Protein AF-A0A351DPT7-F1 (afdb_monomer_lite)

Radius of gyration: 9.48 Å; chains: 1; bo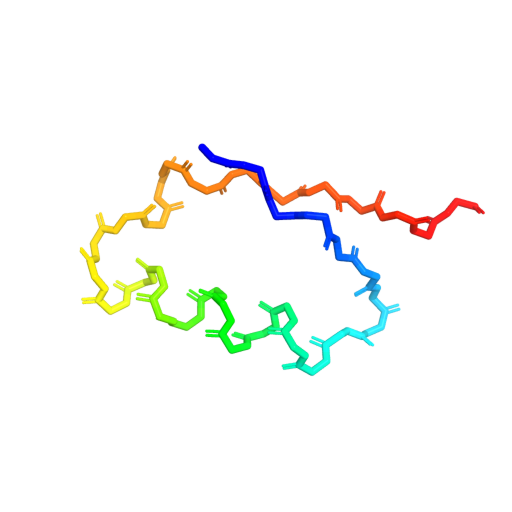unding box: 17×16×24 Å

Sequence (35 aa):
MQLYSSSPSPFGRKVKITAHLAGLYEQLEVVTIDG

Secondary structure (DSSP, 8-state):
-EEEE-SS-HHHHHHHHHHHHTT-GGG-EEEE---

pLDDT: mean 92.54, std 6.97, range [57.31, 97.94]

Foldseek 3Di:
DEAEDEVPDPVSVVVCVVCVVV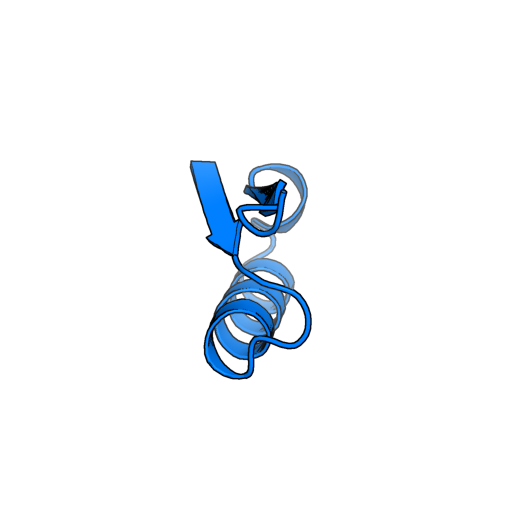VNNVVYHYDYPDD

Structure (mmCIF, N/CA/C/O backbone):
data_AF-A0A351DPT7-F1
#
_entry.id   AF-A0A351DPT7-F1
#
loop_
_atom_site.group_PDB
_atom_site.id
_atom_site.type_symbol
_atom_site.label_atom_id
_atom_site.label_alt_id
_atom_site.label_comp_id
_atom_site.label_asym_id
_atom_site.label_entity_id
_atom_site.label_seq_id
_atom_site.pdbx_PDB_ins_code
_atom_site.Cartn_x
_atom_site.Cartn_y
_atom_site.Cartn_z
_atom_site.occupancy
_atom_site.B_iso_or_equiv
_atom_site.auth_seq_id
_atom_site.auth_comp_id
_atom_site.auth_asym_id
_atom_site.auth_atom_id
_atom_site.pdbx_PDB_model_num
ATOM 1 N N . MET A 1 1 ? 2.571 8.896 5.677 1.00 92.56 1 MET A N 1
ATOM 2 C CA . MET A 1 1 ? 3.830 8.173 5.377 1.00 92.56 1 MET A CA 1
ATOM 3 C C . MET A 1 1 ? 3.998 8.102 3.871 1.00 92.56 1 MET A C 1
ATOM 5 O O . MET A 1 1 ? 2.990 7.980 3.191 1.00 92.56 1 MET A O 1
ATOM 9 N N . GLN A 1 2 ? 5.228 8.158 3.360 1.00 94.19 2 GLN A N 1
ATOM 10 C CA . GLN A 1 2 ? 5.497 8.117 1.918 1.00 94.19 2 GLN A CA 1
ATOM 11 C C . GLN A 1 2 ? 6.141 6.787 1.519 1.00 94.19 2 GLN A C 1
ATOM 13 O O . GLN A 1 2 ? 7.151 6.382 2.093 1.00 94.19 2 GLN A O 1
ATOM 18 N N . LEU A 1 3 ? 5.549 6.109 0.538 1.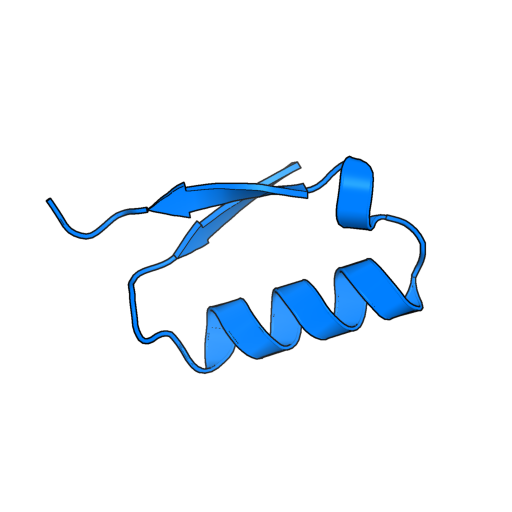00 93.50 3 LEU A N 1
ATOM 19 C CA . LEU A 1 3 ? 6.080 4.917 -0.110 1.00 93.50 3 LEU A CA 1
ATOM 20 C C . LEU A 1 3 ? 6.644 5.304 -1.476 1.00 93.50 3 LEU A C 1
ATOM 22 O O . LEU A 1 3 ? 5.907 5.414 -2.453 1.00 93.50 3 LEU A O 1
ATOM 26 N N . TYR A 1 4 ? 7.961 5.447 -1.534 1.00 93.56 4 TYR A N 1
ATOM 27 C CA . TYR A 1 4 ? 8.703 5.625 -2.777 1.00 93.56 4 TYR A CA 1
ATOM 28 C C . TYR A 1 4 ? 8.824 4.279 -3.494 1.00 93.56 4 TYR A C 1
ATOM 30 O O . TYR A 1 4 ? 9.353 3.316 -2.932 1.00 93.56 4 TYR A O 1
ATOM 38 N N . SER A 1 5 ? 8.279 4.166 -4.704 1.00 92.06 5 SER A N 1
ATOM 39 C CA . SER A 1 5 ? 8.192 2.884 -5.405 1.00 92.06 5 SER A CA 1
ATOM 40 C C . SER A 1 5 ? 8.176 3.047 -6.922 1.00 92.06 5 SER A C 1
ATOM 42 O O . SER A 1 5 ? 7.508 3.927 -7.452 1.00 92.06 5 SER A O 1
ATOM 44 N N . SER A 1 6 ? 8.907 2.180 -7.618 1.00 89.88 6 SER A N 1
ATOM 45 C CA . SER A 1 6 ? 8.880 2.032 -9.074 1.00 89.88 6 SER A CA 1
ATOM 46 C C . SER A 1 6 ? 7.729 1.125 -9.531 1.00 89.88 6 SER A C 1
ATOM 48 O O . SER A 1 6 ? 7.213 0.313 -8.752 1.00 89.88 6 SER A O 1
ATOM 50 N N . SER A 1 7 ? 7.300 1.234 -10.788 1.00 84.69 7 SER A N 1
ATOM 51 C CA . SER A 1 7 ? 6.285 0.360 -11.383 1.00 84.69 7 SER A CA 1
ATOM 52 C C . SER A 1 7 ? 6.887 -0.487 -12.514 1.00 84.69 7 SER A C 1
ATOM 54 O O . SER A 1 7 ? 7.228 0.068 -13.555 1.00 84.69 7 SER A O 1
ATOM 56 N N . PRO A 1 8 ? 6.974 -1.830 -12.376 1.00 87.75 8 PRO A N 1
ATOM 57 C CA . PRO A 1 8 ? 6.439 -2.663 -11.293 1.00 87.75 8 PRO A CA 1
ATOM 58 C C . PRO A 1 8 ? 7.423 -2.888 -10.123 1.00 87.75 8 PRO A C 1
ATOM 60 O O . PRO A 1 8 ? 8.536 -3.362 -10.324 1.00 87.75 8 PRO A O 1
ATOM 63 N N . SER A 1 9 ? 6.972 -2.697 -8.873 1.00 90.12 9 SER A N 1
ATOM 64 C CA . SER A 1 9 ? 7.748 -3.048 -7.667 1.00 90.12 9 SER A CA 1
ATOM 65 C C . SER A 1 9 ? 7.093 -4.169 -6.841 1.00 90.12 9 SER A C 1
ATOM 67 O O . SER A 1 9 ? 6.057 -3.954 -6.196 1.00 90.12 9 SER A O 1
ATOM 69 N N . PRO A 1 10 ? 7.710 -5.369 -6.778 1.00 93.19 10 PRO A N 1
ATOM 70 C CA . PRO A 1 10 ? 7.275 -6.449 -5.890 1.00 93.19 10 PRO A CA 1
ATOM 71 C C . PRO A 1 10 ? 7.323 -6.063 -4.407 1.00 93.19 10 PRO A C 1
ATOM 73 O O . PRO A 1 10 ? 6.481 -6.504 -3.625 1.00 93.19 10 PRO A O 1
ATOM 76 N N . PHE A 1 11 ? 8.289 -5.227 -4.013 1.00 92.94 11 PHE A N 1
ATOM 77 C CA . PHE A 1 11 ? 8.415 -4.748 -2.638 1.00 92.94 11 PHE A CA 1
ATOM 78 C C . PHE A 1 11 ? 7.327 -3.727 -2.300 1.00 92.94 11 PHE A C 1
ATOM 80 O O . PHE A 1 11 ? 6.616 -3.900 -1.310 1.00 92.94 11 PHE A O 1
ATOM 87 N N . GLY A 1 12 ? 7.107 -2.736 -3.172 1.00 93.50 12 GLY A N 1
ATOM 88 C CA . GLY A 1 12 ? 6.028 -1.760 -3.010 1.00 93.50 12 GLY A CA 1
ATOM 89 C C . GLY A 1 12 ? 4.658 -2.427 -2.889 1.00 93.50 12 GLY A C 1
ATOM 90 O O . GLY A 1 12 ? 3.832 -2.013 -2.080 1.00 93.50 12 GLY A O 1
ATOM 91 N N . ARG A 1 13 ? 4.434 -3.532 -3.613 1.00 94.25 13 ARG A N 1
ATOM 92 C CA . ARG A 1 13 ? 3.209 -4.335 -3.486 1.00 94.25 13 ARG A CA 1
ATOM 93 C C . ARG A 1 13 ? 3.030 -4.927 -2.087 1.00 94.25 13 ARG A C 1
ATOM 95 O O . ARG A 1 13 ? 1.932 -4.850 -1.548 1.00 94.25 13 ARG A O 1
ATOM 102 N N . LYS A 1 14 ? 4.086 -5.483 -1.485 1.00 96.00 14 LYS A N 1
ATOM 103 C CA . LYS A 1 14 ? 4.023 -6.034 -0.119 1.00 96.00 14 LYS A CA 1
ATOM 104 C C . LYS A 1 14 ? 3.704 -4.947 0.905 1.00 96.00 14 LYS A C 1
ATOM 106 O O . LYS A 1 14 ? 2.833 -5.152 1.740 1.00 96.00 14 LYS A O 1
ATOM 111 N N . VAL A 1 15 ? 4.341 -3.781 0.792 1.00 95.25 15 VAL A N 1
ATOM 112 C CA . VAL A 1 15 ? 4.078 -2.647 1.695 1.00 95.25 15 VAL A CA 1
ATOM 113 C C . VAL A 1 15 ? 2.624 -2.184 1.591 1.00 95.25 15 VAL A C 1
ATOM 115 O O . VAL A 1 15 ? 1.972 -1.996 2.616 1.00 95.25 15 VAL A O 1
ATOM 118 N N . LYS A 1 16 ? 2.080 -2.077 0.371 1.00 94.50 16 LYS A N 1
ATOM 119 C CA . LYS A 1 16 ? 0.666 -1.733 0.148 1.00 94.50 16 LYS A CA 1
ATOM 120 C C . LYS A 1 16 ? -0.286 -2.750 0.782 1.00 94.50 16 LYS A C 1
ATOM 122 O O . LYS A 1 16 ? -1.236 -2.338 1.437 1.00 94.50 16 LYS A O 1
ATOM 127 N N . ILE A 1 17 ? -0.014 -4.051 0.635 1.00 96.56 17 ILE A N 1
ATOM 128 C CA . ILE A 1 17 ? -0.818 -5.118 1.260 1.00 96.56 17 ILE A CA 1
ATOM 129 C C . ILE A 1 17 ? -0.810 -4.967 2.783 1.00 96.56 17 ILE A C 1
ATOM 131 O O . ILE A 1 17 ? -1.873 -4.929 3.395 1.00 96.56 17 ILE A O 1
ATOM 135 N N . THR A 1 18 ? 0.366 -4.821 3.396 1.00 96.88 18 THR A N 1
ATOM 136 C CA . THR A 1 18 ? 0.477 -4.659 4.851 1.00 96.88 18 THR A CA 1
ATOM 137 C C . THR A 1 18 ? -0.240 -3.404 5.342 1.00 96.88 18 THR A C 1
ATOM 139 O O . THR A 1 18 ? -0.964 -3.470 6.330 1.00 96.88 18 THR A O 1
ATOM 142 N N . ALA A 1 19 ? -0.099 -2.273 4.644 1.00 96.94 19 ALA A N 1
ATOM 143 C CA . ALA A 1 19 ? -0.793 -1.035 4.998 1.00 96.94 19 ALA A CA 1
ATOM 144 C C . ALA A 1 19 ? -2.321 -1.193 4.935 1.00 96.94 19 ALA A C 1
ATOM 146 O O . ALA A 1 19 ? -3.031 -0.647 5.778 1.00 96.94 19 ALA A O 1
ATOM 147 N N . HIS A 1 20 ? -2.820 -1.975 3.975 1.00 9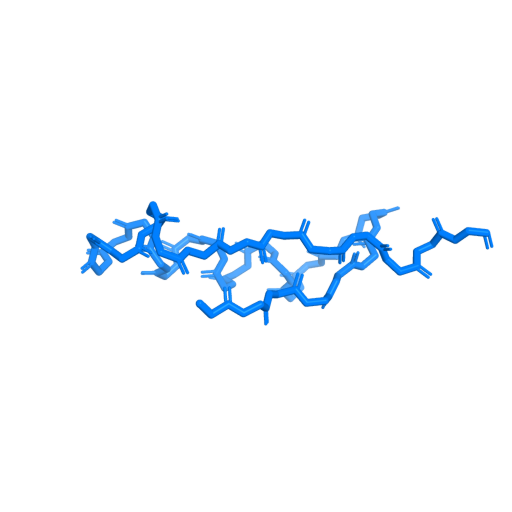7.12 20 HIS A N 1
ATOM 148 C CA . HIS A 1 20 ? -4.239 -2.300 3.860 1.00 97.12 20 HIS A CA 1
ATOM 149 C C . HIS A 1 20 ? -4.719 -3.178 5.019 1.00 97.12 20 HIS A C 1
ATOM 151 O O . HIS A 1 20 ? -5.711 -2.851 5.664 1.00 97.12 20 HIS A O 1
ATOM 157 N N . LEU A 1 21 ? -3.971 -4.235 5.350 1.00 97.94 21 LEU A N 1
ATOM 158 C CA . LEU A 1 21 ? -4.289 -5.127 6.471 1.00 97.94 21 LEU A CA 1
ATOM 159 C C . LEU A 1 21 ? -4.228 -4.422 7.834 1.00 97.94 21 LEU A C 1
ATOM 161 O O . LEU A 1 21 ? -4.985 -4.766 8.734 1.00 97.94 21 LEU A O 1
ATOM 165 N N . ALA A 1 22 ? -3.349 -3.433 7.984 1.00 97.12 22 ALA A N 1
ATOM 166 C CA . ALA A 1 22 ? -3.204 -2.656 9.212 1.00 97.12 22 ALA A CA 1
ATOM 167 C C . ALA A 1 22 ? -4.215 -1.499 9.343 1.00 97.12 22 ALA A C 1
ATOM 169 O O . ALA A 1 22 ? -4.191 -0.798 10.351 1.00 97.12 22 ALA A O 1
ATOM 170 N N . GLY A 1 23 ? -5.064 -1.248 8.337 1.00 97.31 23 GLY A N 1
ATOM 171 C CA . GLY A 1 23 ? -5.984 -0.101 8.332 1.00 97.31 23 GLY A CA 1
ATOM 172 C C . GLY A 1 23 ? -5.288 1.261 8.199 1.00 97.31 23 GLY A C 1
ATOM 173 O O . GLY A 1 23 ? -5.882 2.292 8.490 1.00 97.31 23 GLY A O 1
ATOM 174 N N . LEU A 1 24 ? -4.027 1.282 7.756 1.00 96.19 24 LEU A N 1
ATOM 175 C CA . LEU A 1 24 ? -3.199 2.490 7.621 1.00 96.19 24 LEU A CA 1
ATOM 176 C C . LEU A 1 24 ? -3.062 2.951 6.164 1.00 96.19 24 LEU A C 1
ATOM 178 O O . LEU A 1 24 ? -2.280 3.852 5.867 1.00 96.19 24 LEU A O 1
ATOM 182 N N . TYR A 1 25 ? -3.787 2.322 5.237 1.00 95.56 25 TYR A N 1
ATOM 183 C CA . TYR A 1 25 ? -3.630 2.557 3.802 1.00 95.56 25 TYR A CA 1
ATOM 184 C C . TYR A 1 25 ? -3.903 4.010 3.396 1.00 95.56 25 TYR A C 1
ATOM 186 O O . TYR A 1 25 ? -3.150 4.563 2.604 1.00 95.56 25 TYR A O 1
ATOM 194 N N . GLU A 1 26 ? -4.914 4.657 3.980 1.00 95.69 26 GLU A N 1
ATOM 195 C CA . GLU A 1 26 ? -5.232 6.068 3.701 1.00 95.69 26 GLU A CA 1
ATOM 196 C C . GLU A 1 26 ? -4.131 7.037 4.157 1.00 95.69 26 GLU A C 1
ATOM 198 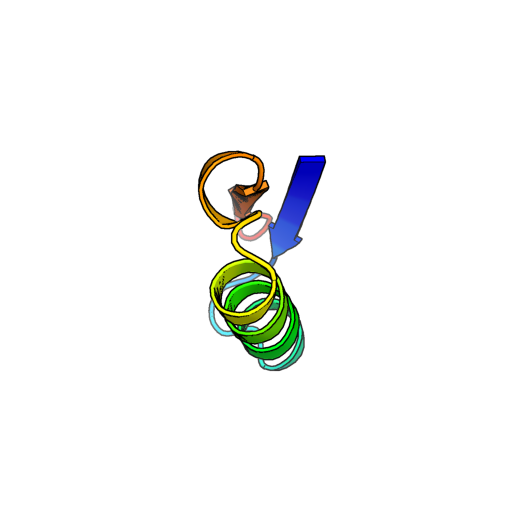O O . GLU A 1 26 ? -4.042 8.161 3.675 1.00 95.69 26 GLU A O 1
ATOM 203 N N . GLN A 1 27 ? -3.254 6.596 5.060 1.00 95.81 27 GLN A N 1
ATOM 204 C CA . GLN A 1 27 ? -2.110 7.373 5.535 1.00 95.81 27 GLN A CA 1
ATOM 205 C C . GLN A 1 27 ? -0.850 7.135 4.688 1.00 95.81 27 GLN A C 1
ATOM 207 O O . GLN A 1 27 ? 0.210 7.694 4.998 1.00 95.81 27 GLN A O 1
ATOM 212 N N . LEU A 1 28 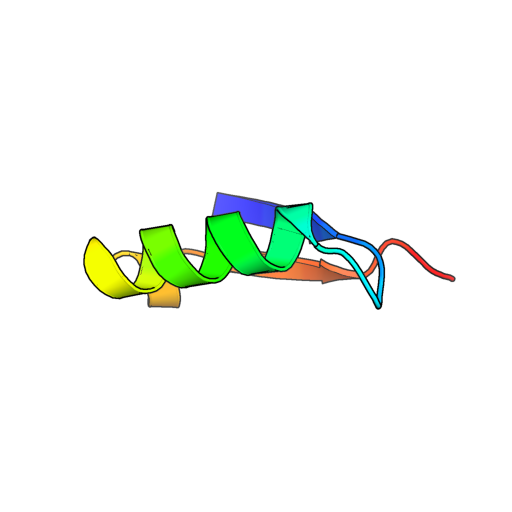? -0.925 6.282 3.662 1.00 95.12 28 LEU A N 1
ATOM 213 C CA . LEU A 1 28 ? 0.189 5.901 2.803 1.00 95.12 28 LEU A CA 1
ATOM 214 C C . LEU A 1 28 ? 0.093 6.611 1.445 1.00 95.12 28 LEU A C 1
ATOM 216 O O . LEU A 1 28 ? -0.672 6.223 0.566 1.00 95.12 28 LEU A O 1
ATOM 220 N N . GLU A 1 29 ? 0.928 7.624 1.251 1.00 95.19 29 GLU A N 1
ATOM 221 C CA . GLU A 1 29 ? 1.114 8.297 -0.032 1.00 95.19 29 GLU A CA 1
ATOM 222 C C . GLU A 1 29 ? 2.105 7.496 -0.886 1.00 95.19 29 GLU A C 1
ATOM 224 O O . GLU A 1 29 ? 3.210 7.194 -0.436 1.00 95.19 29 GLU A O 1
ATOM 229 N N . VAL A 1 30 ? 1.734 7.134 -2.114 1.00 91.88 30 VAL A N 1
ATOM 230 C CA . VAL A 1 30 ? 2.627 6.414 -3.035 1.00 91.88 30 VAL A CA 1
ATOM 231 C C . VAL A 1 30 ? 3.292 7.417 -3.968 1.00 91.88 30 VAL A C 1
ATOM 233 O O . VAL A 1 30 ? 2.614 8.049 -4.773 1.00 91.88 30 VAL A O 1
ATOM 236 N N . VAL A 1 31 ? 4.617 7.513 -3.891 1.00 94.44 31 VAL A N 1
ATOM 237 C CA . VAL A 1 31 ? 5.436 8.373 -4.750 1.00 94.44 31 VAL A CA 1
ATOM 238 C C . VAL A 1 31 ? 6.125 7.505 -5.799 1.00 94.44 31 VAL A C 1
ATOM 240 O O . VAL A 1 31 ? 6.921 6.623 -5.465 1.00 94.44 31 VAL A O 1
ATOM 243 N N . THR A 1 32 ? 5.811 7.739 -7.072 1.00 91.38 32 THR A N 1
ATOM 244 C CA . THR A 1 32 ? 6.438 7.030 -8.194 1.00 91.38 32 THR A CA 1
ATOM 245 C C . THR A 1 32 ? 7.835 7.594 -8.440 1.00 91.38 32 THR A C 1
ATOM 247 O O . THR A 1 32 ? 7.976 8.800 -8.615 1.00 91.38 32 THR A O 1
ATOM 250 N N . ILE A 1 33 ? 8.857 6.733 -8.437 1.00 90.50 33 ILE A N 1
ATOM 251 C CA . ILE A 1 33 ? 10.265 7.143 -8.631 1.00 90.50 33 ILE A CA 1
ATOM 252 C C . ILE A 1 33 ? 10.798 6.890 -10.046 1.00 90.50 33 ILE A C 1
ATOM 254 O O . ILE A 1 33 ? 11.931 7.260 -10.333 1.00 90.50 33 ILE A O 1
ATOM 258 N N . ASP A 1 34 ? 9.990 6.283 -10.916 1.00 81.94 34 ASP A N 1
ATOM 259 C CA . ASP A 1 34 ? 10.325 6.148 -12.332 1.00 81.94 34 ASP A CA 1
ATOM 260 C C . ASP A 1 34 ? 9.835 7.402 -13.066 1.00 81.94 34 ASP A C 1
ATOM 262 O O . ASP A 1 34 ? 8.629 7.582 -13.266 1.00 81.94 34 ASP A O 1
ATOM 266 N N . GLY A 1 35 ? 10.782 8.276 -13.404 1.00 57.31 35 GLY A N 1
ATOM 267 C CA . GLY A 1 35 ? 10.641 9.424 -14.297 1.00 57.31 35 GLY A CA 1
ATOM 268 C C . GLY A 1 35 ? 11.652 9.323 -15.426 1.00 57.31 35 GLY A C 1
ATOM 269 O O . GLY A 1 35 ? 12.781 8.857 -15.147 1.00 57.31 35 GLY A O 1
#